Protein AF-A0A830FM84-F1 (afdb_monomer_lite)

Organism: Haloarcula argentinensis (NCBI:txid43776)

Foldseek 3Di:
DDPDPDDPPDPPVVVVVCVPDDPVVVVVVVVVVVVVLVVVPQVVVVDDADVQKDFPDWAGPSQWIKTWIARPPDDDCNRFRWIWTWHWDADPPDPGTDIDIHTPGGDDDPPPD

Structure (mmCIF, N/CA/C/O backbone):
data_AF-A0A830FM84-F1
#
_entry.id   AF-A0A830FM84-F1
#
loop_
_atom_site.group_PDB
_atom_site.id
_atom_site.type_symbol
_atom_site.label_atom_id
_atom_site.label_alt_id
_atom_site.label_comp_id
_atom_site.label_asym_id
_atom_site.label_entity_id
_atom_site.label_seq_id
_atom_site.pdbx_PDB_ins_code
_atom_site.Cartn_x
_atom_site.Cartn_y
_atom_site.Cartn_z
_atom_site.occupancy
_atom_site.B_iso_or_equiv
_atom_site.auth_seq_id
_atom_site.auth_comp_id
_atom_site.auth_asym_id
_atom_site.auth_atom_id
_atom_site.pdbx_PDB_model_num
ATOM 1 N N . MET A 1 1 ? 1.449 20.454 25.635 1.00 39.12 1 MET A N 1
ATOM 2 C CA . MET A 1 1 ? 0.346 19.896 24.835 1.00 39.12 1 MET A CA 1
ATOM 3 C C . MET A 1 1 ? 0.992 19.508 23.528 1.00 39.12 1 MET A C 1
ATOM 5 O O . MET A 1 1 ? 1.551 20.389 22.891 1.00 39.12 1 MET A O 1
ATOM 9 N N . SER A 1 2 ? 1.119 18.214 23.253 1.00 47.47 2 SER A N 1
ATOM 10 C CA . SER A 1 2 ? 1.668 17.772 21.972 1.00 47.47 2 SER A CA 1
ATOM 11 C C . SER A 1 2 ? 0.556 17.908 20.944 1.00 47.47 2 SER A C 1
ATOM 13 O O . SER A 1 2 ? -0.475 17.263 21.101 1.00 47.47 2 SER A O 1
ATOM 15 N N . ASP A 1 3 ? 0.755 18.784 19.962 1.00 53.22 3 ASP A N 1
ATOM 16 C CA . ASP A 1 3 ? -0.050 18.874 18.743 1.00 53.22 3 ASP A CA 1
ATOM 17 C C . 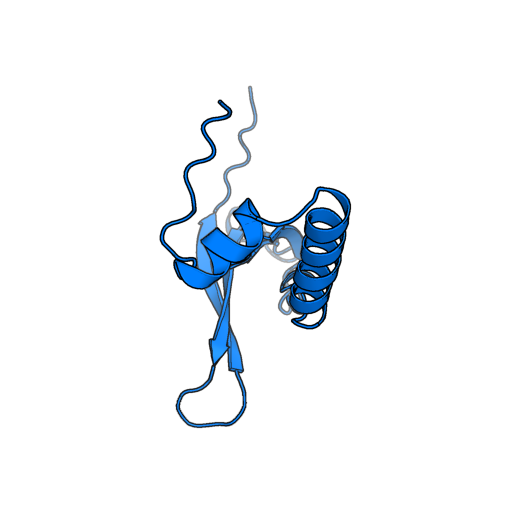ASP A 1 3 ? 0.138 17.576 17.956 1.00 53.22 3 ASP A C 1
ATOM 19 O O . ASP A 1 3 ? 1.087 17.421 17.185 1.00 53.22 3 ASP A O 1
ATOM 23 N N . ILE A 1 4 ? -0.713 16.596 18.231 1.00 62.78 4 ILE A N 1
ATOM 24 C CA . ILE A 1 4 ? -0.929 15.468 17.336 1.00 62.78 4 ILE A CA 1
ATOM 25 C C . ILE A 1 4 ? -2.331 15.698 16.800 1.00 62.78 4 ILE A C 1
ATOM 27 O O . ILE A 1 4 ? -3.304 15.427 17.500 1.00 62.78 4 ILE A O 1
ATOM 31 N N . ASP A 1 5 ? -2.422 16.264 15.599 1.00 70.06 5 ASP A N 1
ATOM 32 C CA . ASP A 1 5 ? -3.707 16.375 14.922 1.00 70.06 5 ASP A CA 1
ATOM 33 C C . ASP A 1 5 ? -4.231 14.957 14.655 1.00 70.06 5 ASP A C 1
ATOM 35 O O . ASP A 1 5 ? -3.513 14.138 14.061 1.00 70.06 5 ASP A O 1
ATOM 39 N N . PRO A 1 6 ? -5.448 14.630 15.121 1.00 67.19 6 PRO A N 1
ATOM 40 C CA . PRO A 1 6 ? -6.026 13.331 14.864 1.00 67.19 6 PRO A CA 1
ATOM 41 C C . PRO A 1 6 ? -6.286 13.183 13.357 1.00 67.19 6 PRO A C 1
ATOM 43 O O . PRO A 1 6 ? -6.769 14.116 12.718 1.00 67.19 6 PRO A O 1
ATOM 46 N N . PRO A 1 7 ? -5.976 12.023 12.762 1.00 75.06 7 PRO A N 1
ATOM 47 C CA . PRO A 1 7 ? -6.260 11.777 11.353 1.00 75.06 7 PRO A CA 1
ATOM 48 C C . PRO A 1 7 ? -7.772 11.802 11.076 1.00 75.06 7 PRO A C 1
ATOM 50 O O . PRO A 1 7 ? -8.541 11.130 11.764 1.00 75.06 7 PRO A O 1
ATOM 53 N N . ASP A 1 8 ? -8.179 12.521 10.024 1.00 75.06 8 ASP A N 1
ATOM 54 C CA . ASP A 1 8 ? -9.589 12.715 9.635 1.00 75.06 8 ASP A CA 1
ATOM 55 C C . ASP A 1 8 ? -10.316 11.408 9.262 1.00 75.06 8 ASP A C 1
ATOM 57 O O . ASP A 1 8 ? -11.541 11.318 9.344 1.00 75.06 8 ASP A O 1
ATOM 61 N N . ASP A 1 9 ? -9.564 10.383 8.852 1.00 77.19 9 ASP A N 1
ATOM 62 C CA . ASP A 1 9 ? -10.102 9.104 8.378 1.00 77.19 9 ASP A CA 1
ATOM 63 C C . ASP A 1 9 ? -10.454 8.123 9.513 1.00 77.19 9 ASP A C 1
ATOM 65 O O . ASP A 1 9 ? -11.015 7.053 9.257 1.00 77.19 9 ASP A O 1
ATOM 69 N N . ILE A 1 10 ? -10.124 8.451 10.768 1.00 81.88 10 ILE A N 1
ATOM 70 C CA . ILE A 1 10 ? -10.434 7.597 11.920 1.00 81.88 10 ILE A CA 1
ATOM 71 C C . ILE A 1 10 ? -11.762 8.045 12.553 1.00 81.88 10 ILE A C 1
ATOM 73 O O . ILE A 1 10 ? -11.909 9.215 12.907 1.00 81.88 10 ILE A O 1
ATOM 77 N N . PRO A 1 11 ? -12.733 7.131 12.762 1.00 88.81 11 PRO A N 1
ATOM 78 C CA . PRO A 1 11 ? -13.979 7.462 13.444 1.00 88.81 11 PRO A CA 1
ATOM 79 C C . PRO A 1 11 ? -13.733 8.096 14.817 1.00 88.81 11 PRO A C 1
ATOM 81 O O . PRO A 1 11 ? -12.895 7.622 15.585 1.00 88.81 11 PRO A O 1
ATOM 84 N N . THR A 1 12 ? -14.516 9.120 15.165 1.00 86.12 12 THR A N 1
ATOM 85 C CA . THR A 1 12 ? -14.379 9.867 16.430 1.00 86.12 12 THR A CA 1
ATOM 86 C C . THR A 1 12 ? -14.388 8.965 17.666 1.00 86.12 12 THR A C 1
ATOM 88 O O . THR A 1 12 ? -13.663 9.214 18.622 1.00 86.12 12 THR A O 1
ATOM 91 N N . GLU A 1 13 ? -15.168 7.888 17.634 1.00 87.81 13 GLU A N 1
ATOM 92 C CA . GLU A 1 13 ? -15.245 6.894 18.710 1.00 87.81 13 GLU A CA 1
ATOM 93 C C . GLU A 1 13 ? -13.903 6.178 18.931 1.00 87.81 13 GLU A C 1
ATOM 95 O O . GLU A 1 13 ? -13.498 5.949 20.067 1.00 87.81 13 GLU A O 1
ATOM 100 N N . VAL A 1 14 ? -13.175 5.869 17.854 1.00 88.62 14 VAL A N 1
ATOM 101 C CA . VAL A 1 14 ? -11.854 5.229 17.923 1.00 88.62 14 VAL A CA 1
ATOM 102 C C . VAL A 1 14 ? -10.801 6.225 18.406 1.00 88.62 14 VAL A C 1
ATOM 104 O O . VAL A 1 14 ? -9.945 5.853 19.205 1.00 88.62 14 VAL A O 1
ATOM 107 N N . LEU A 1 15 ? -10.887 7.492 17.987 1.00 90.19 15 LEU A N 1
ATOM 108 C CA . LEU A 1 15 ? -10.008 8.556 18.487 1.00 90.19 15 LEU A CA 1
ATOM 109 C C . LEU A 1 15 ? -10.145 8.735 20.001 1.00 90.19 15 LEU A C 1
ATOM 111 O O . LEU A 1 15 ? -9.136 8.735 20.698 1.00 90.19 15 LEU A O 1
ATOM 115 N N . GLN A 1 16 ? -11.378 8.791 20.516 1.00 89.62 16 GLN A N 1
ATOM 116 C CA . GLN A 1 16 ? -11.620 8.891 21.959 1.00 89.62 16 GLN A CA 1
ATOM 117 C C . GLN A 1 16 ? -11.011 7.713 22.724 1.00 89.62 16 GLN A C 1
ATOM 119 O O . GLN A 1 16 ? -10.340 7.915 23.731 1.00 89.62 16 GLN A O 1
ATOM 124 N N . ILE A 1 17 ? -11.169 6.487 22.217 1.00 91.81 17 ILE A N 1
ATOM 125 C CA . ILE A 1 17 ? -10.574 5.297 22.841 1.00 91.81 17 ILE A CA 1
ATOM 126 C C . ILE A 1 17 ? -9.042 5.389 22.869 1.00 91.81 17 ILE A C 1
ATOM 128 O O . ILE A 1 17 ? -8.427 4.996 23.860 1.00 91.81 17 ILE A O 1
ATOM 132 N N . LEU A 1 18 ? -8.411 5.901 21.807 1.00 91.12 18 LEU A N 1
ATOM 133 C CA . LEU A 1 18 ? -6.957 6.079 21.754 1.00 91.12 18 LEU A CA 1
ATOM 134 C C . LEU A 1 18 ? -6.478 7.179 22.711 1.00 91.12 18 LEU A C 1
ATOM 136 O O . LEU A 1 18 ? -5.471 6.992 23.385 1.00 91.12 18 LEU A O 1
ATOM 140 N N . GLU A 1 19 ? -7.198 8.295 22.810 1.00 91.06 19 GLU A N 1
ATOM 141 C CA . GLU A 1 19 ? -6.863 9.395 23.725 1.00 91.06 19 GLU A CA 1
ATOM 142 C C . GLU A 1 19 ? -7.028 9.012 25.204 1.00 91.06 19 GLU A C 1
ATOM 144 O O . GLU A 1 19 ? -6.266 9.478 26.052 1.00 91.06 19 GLU A O 1
ATOM 149 N N . GLU A 1 20 ? -7.997 8.150 25.520 1.00 94.50 20 GLU A N 1
ATOM 150 C CA . GLU A 1 20 ? -8.249 7.644 26.876 1.00 94.50 20 GLU A CA 1
ATOM 151 C C . GLU A 1 20 ? -7.371 6.437 27.253 1.00 94.50 20 GLU A C 1
ATOM 153 O O . GLU A 1 20 ? -7.354 6.023 28.415 1.00 94.50 20 GLU A O 1
ATOM 158 N N . SER A 1 21 ? -6.642 5.863 26.293 1.00 95.06 21 SER A N 1
ATOM 159 C CA . SER A 1 21 ? -5.787 4.697 26.518 1.00 95.06 21 SER A CA 1
ATOM 160 C C . SER A 1 21 ? -4.497 5.064 27.248 1.00 95.06 21 SER A C 1
ATOM 162 O O . SER A 1 21 ? -3.821 6.043 26.936 1.00 95.06 21 SER A O 1
ATOM 164 N N . GLU A 1 22 ? -4.088 4.207 28.179 1.00 93.12 22 GLU A N 1
ATOM 165 C CA . GLU A 1 22 ? -2.785 4.318 28.825 1.00 93.12 22 GLU A CA 1
ATOM 166 C C . GLU A 1 22 ? -1.649 3.875 27.885 1.00 93.12 22 GLU A C 1
ATOM 168 O O . GLU A 1 22 ? -1.831 3.039 26.995 1.00 93.12 22 GLU A O 1
ATOM 173 N N . ASP A 1 23 ? -0.427 4.352 28.143 1.00 89.50 23 ASP A N 1
ATOM 174 C CA . ASP A 1 23 ? 0.773 3.984 27.382 1.00 89.50 23 ASP A CA 1
ATOM 175 C C . ASP A 1 23 ? 0.938 2.469 27.109 1.00 89.50 23 ASP A C 1
ATOM 177 O O . ASP A 1 23 ? 1.376 2.109 26.012 1.00 89.50 23 ASP A O 1
ATOM 181 N N . PRO A 1 24 ? 0.661 1.540 28.051 1.00 87.12 24 PRO A N 1
ATOM 182 C CA . PRO A 1 24 ? 0.745 0.107 27.769 1.00 87.12 24 PRO A CA 1
ATOM 183 C C . PRO A 1 24 ? -0.319 -0.359 26.769 1.00 87.12 24 PRO A C 1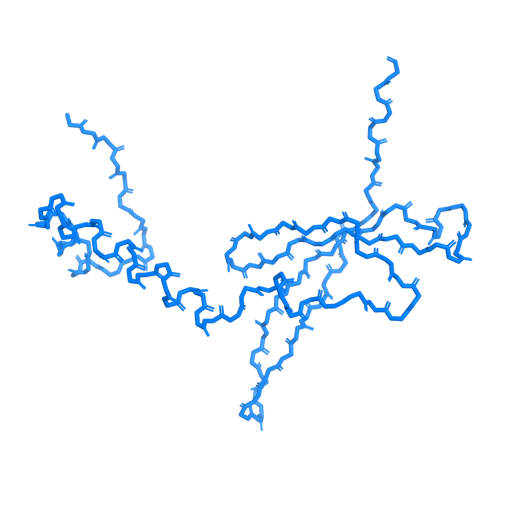
ATOM 185 O O . PRO A 1 24 ? -0.022 -1.171 25.898 1.00 87.12 24 PRO A O 1
ATOM 188 N N . GLN A 1 25 ? -1.534 0.182 26.857 1.00 91.12 25 GLN A N 1
ATOM 189 C CA . GLN A 1 25 ? -2.643 -0.162 25.966 1.00 91.12 25 GLN A CA 1
ATOM 190 C C . GLN A 1 25 ? -2.383 0.355 24.553 1.00 91.12 25 GLN A C 1
ATOM 192 O O . GLN A 1 25 ? -2.560 -0.388 23.593 1.00 91.12 25 GLN A O 1
ATOM 197 N N . LEU A 1 26 ? -1.864 1.579 24.421 1.00 90.75 26 LEU A N 1
ATOM 198 C CA . LEU A 1 26 ? -1.454 2.130 23.128 1.00 90.75 26 LEU A CA 1
ATOM 199 C C . LEU A 1 26 ? -0.389 1.264 22.445 1.00 90.75 26 LEU A C 1
ATOM 201 O O . LEU A 1 26 ? -0.478 1.013 21.244 1.00 90.75 26 LEU A O 1
ATOM 205 N N . ARG A 1 27 ? 0.595 0.752 23.198 1.00 84.31 27 ARG A N 1
ATOM 206 C CA . ARG A 1 27 ? 1.609 -0.164 22.646 1.00 84.31 27 ARG A CA 1
ATOM 207 C C . ARG A 1 27 ? 1.000 -1.482 22.167 1.00 84.31 27 ARG A C 1
ATOM 209 O O . ARG A 1 27 ? 1.346 -1.928 21.076 1.00 84.31 27 ARG A O 1
ATOM 216 N N . GLU A 1 28 ? 0.084 -2.073 22.929 1.00 86.88 28 GLU A N 1
ATOM 217 C CA . GLU A 1 28 ? -0.627 -3.296 22.522 1.00 86.88 28 GLU A CA 1
ATOM 218 C C . GLU A 1 28 ? -1.504 -3.067 21.283 1.00 86.88 28 GLU A C 1
ATOM 220 O O . GLU A 1 28 ? -1.478 -3.870 20.351 1.00 86.88 28 GLU A O 1
ATOM 225 N N . ILE A 1 29 ? -2.216 -1.937 21.216 1.00 90.75 29 ILE A N 1
ATOM 226 C CA . ILE A 1 29 ? -3.019 -1.547 20.048 1.00 90.75 29 ILE A CA 1
ATOM 227 C C . ILE A 1 29 ? -2.129 -1.405 18.810 1.00 90.75 29 ILE A C 1
ATOM 229 O O . ILE A 1 29 ? -2.475 -1.926 17.751 1.00 90.75 29 ILE A O 1
ATOM 233 N N . ILE A 1 30 ? -0.964 -0.760 18.935 1.00 83.12 30 ILE A N 1
ATOM 234 C CA . ILE A 1 30 ? 0.011 -0.654 17.841 1.00 83.12 30 ILE A CA 1
ATOM 235 C C . ILE A 1 30 ? 0.481 -2.044 17.406 1.00 83.12 30 ILE A C 1
ATOM 237 O O . ILE A 1 30 ? 0.490 -2.328 16.209 1.00 83.12 30 ILE A O 1
ATOM 241 N N . HIS A 1 31 ? 0.850 -2.918 18.347 1.00 74.75 31 HIS A N 1
ATOM 242 C CA . HIS A 1 31 ? 1.292 -4.278 18.031 1.00 74.75 31 HIS A CA 1
ATOM 243 C C . HIS A 1 31 ? 0.218 -5.074 17.285 1.00 74.75 31 HIS A C 1
ATOM 245 O O . HIS A 1 31 ? 0.516 -5.698 16.265 1.00 74.75 31 HIS A O 1
ATOM 251 N N . TYR A 1 32 ? -1.029 -5.009 17.746 1.00 78.25 32 TYR A N 1
ATOM 252 C CA . TYR A 1 32 ? -2.141 -5.712 17.120 1.00 78.25 32 TYR A CA 1
ATOM 253 C C . TYR A 1 32 ? -2.512 -5.125 15.751 1.00 78.25 32 TYR A C 1
ATOM 255 O O . TYR A 1 32 ? -2.661 -5.872 14.787 1.00 78.25 32 TYR A O 1
ATOM 263 N N . ALA A 1 33 ? -2.576 -3.797 15.616 1.00 80.38 33 ALA A N 1
ATOM 264 C CA . ALA A 1 33 ? -2.804 -3.137 14.330 1.00 80.38 33 ALA A CA 1
ATOM 265 C C . ALA A 1 33 ? -1.705 -3.491 13.316 1.00 80.38 33 ALA A C 1
ATOM 267 O O . ALA A 1 33 ? -1.997 -3.814 12.167 1.00 80.38 33 ALA A O 1
ATOM 268 N N . GLN A 1 34 ? -0.441 -3.517 13.751 1.00 72.50 34 GLN A N 1
ATOM 269 C CA . GLN A 1 34 ? 0.672 -3.984 12.926 1.00 72.50 34 GLN A CA 1
AT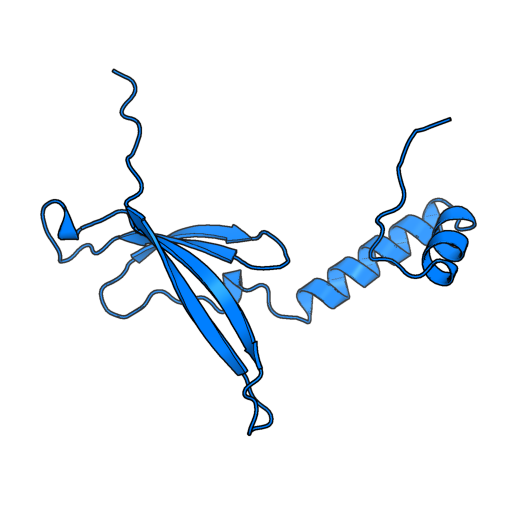OM 270 C C . GLN A 1 34 ? 0.549 -5.460 12.542 1.00 72.50 34 GLN A C 1
ATOM 272 O O . GLN A 1 34 ? 1.028 -5.828 11.476 1.00 72.50 34 GLN A O 1
ATOM 277 N N . GLN A 1 35 ? -0.034 -6.316 13.384 1.00 66.69 35 GLN A N 1
ATOM 278 C CA . GLN A 1 35 ? -0.276 -7.719 13.047 1.00 66.69 35 GLN A CA 1
ATOM 279 C C . G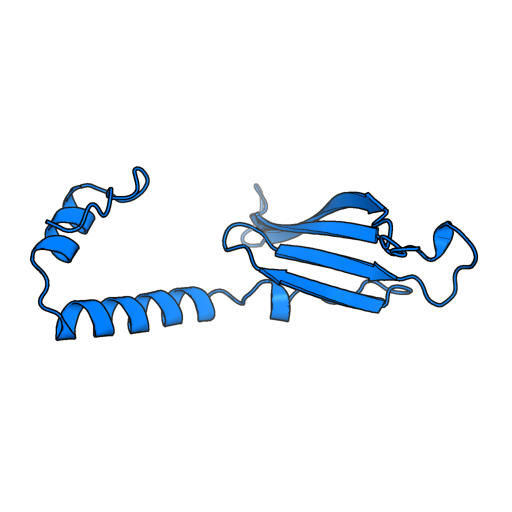LN A 1 35 ? -1.403 -7.861 12.018 1.00 66.69 35 GLN A C 1
ATOM 281 O O . GLN A 1 35 ? -1.222 -8.567 11.032 1.00 66.69 35 GLN A O 1
ATOM 286 N N . LEU A 1 36 ? -2.508 -7.129 12.175 1.00 69.38 36 LEU A N 1
ATOM 287 C CA . LEU A 1 36 ? -3.590 -7.090 11.184 1.00 69.38 36 LEU A CA 1
ATOM 288 C C . LEU A 1 36 ? -3.089 -6.622 9.811 1.00 69.38 36 LEU A C 1
ATOM 290 O O . LEU A 1 36 ? -3.461 -7.187 8.786 1.00 69.38 36 LEU A O 1
ATOM 294 N N . LEU A 1 37 ? -2.194 -5.631 9.790 1.00 61.38 37 LEU A N 1
ATOM 295 C CA . LEU A 1 37 ? -1.547 -5.164 8.563 1.00 61.38 37 LEU A CA 1
ATOM 296 C C . LEU A 1 37 ? -0.548 -6.168 7.967 1.00 61.38 37 LEU A C 1
ATOM 298 O O . LEU A 1 37 ? -0.208 -6.015 6.803 1.00 61.38 37 LEU A O 1
ATOM 302 N N . ARG A 1 38 ? -0.060 -7.152 8.737 1.00 53.53 38 ARG A N 1
ATOM 303 C CA . ARG A 1 38 ? 0.806 -8.244 8.248 1.00 53.53 38 ARG A CA 1
ATOM 304 C C . ARG A 1 38 ? 0.007 -9.456 7.767 1.00 53.53 38 ARG A C 1
ATOM 306 O O . ARG A 1 38 ? 0.441 -10.121 6.835 1.00 53.53 38 ARG A O 1
ATOM 313 N N . ASP A 1 39 ? -1.138 -9.738 8.392 1.00 55.66 39 ASP A N 1
ATOM 314 C CA . ASP A 1 39 ? -2.070 -10.790 7.954 1.00 55.66 39 ASP A CA 1
ATOM 315 C C . ASP A 1 39 ? -2.768 -10.415 6.632 1.00 55.66 39 ASP A C 1
ATOM 317 O O . ASP A 1 39 ? -3.202 -11.286 5.878 1.00 55.66 39 ASP A O 1
ATOM 321 N N . HIS A 1 40 ? -2.809 -9.122 6.298 1.00 53.72 40 HIS A N 1
ATOM 322 C CA . HIS A 1 40 ? -2.853 -8.677 4.910 1.00 53.72 40 HIS A CA 1
ATOM 323 C C . HIS A 1 40 ? -1.428 -8.758 4.347 1.00 53.72 40 HIS A C 1
ATOM 325 O O . HIS A 1 40 ? -0.584 -7.988 4.797 1.00 53.72 40 HIS A O 1
ATOM 331 N N . PRO A 1 41 ? -1.116 -9.656 3.392 1.00 46.44 41 PRO A N 1
ATOM 332 C CA . PRO A 1 41 ? 0.246 -9.772 2.893 1.00 46.44 41 PRO A CA 1
ATOM 333 C C . PRO A 1 41 ? 0.699 -8.407 2.384 1.00 46.44 41 PRO A C 1
ATOM 335 O O . PRO A 1 41 ? 0.049 -7.804 1.520 1.00 46.44 41 PRO A O 1
ATOM 338 N N . SER A 1 42 ? 1.802 -7.917 2.954 1.00 50.12 42 SER A N 1
ATOM 339 C CA . SER A 1 42 ? 2.464 -6.718 2.459 1.00 50.12 42 SER A CA 1
ATOM 340 C C . SER A 1 42 ? 2.659 -6.900 0.957 1.00 50.12 42 SER A C 1
ATOM 342 O O . SER A 1 42 ? 3.089 -7.968 0.509 1.00 50.12 42 SER A O 1
ATOM 344 N N . LEU A 1 43 ? 2.305 -5.896 0.152 1.00 53.50 43 LEU A N 1
ATOM 345 C CA . LEU A 1 43 ? 2.437 -6.003 -1.304 1.00 53.50 43 LEU A CA 1
ATOM 346 C C . LEU A 1 43 ? 3.860 -6.438 -1.693 1.00 53.50 43 LEU A C 1
ATOM 348 O O . LEU A 1 43 ? 4.039 -7.145 -2.671 1.00 53.50 43 LEU A O 1
ATOM 352 N N . THR A 1 44 ? 4.860 -6.068 -0.893 1.00 50.81 44 THR A N 1
ATOM 353 C CA . THR A 1 44 ? 6.260 -6.500 -0.979 1.00 50.81 44 THR A CA 1
ATOM 354 C C . THR A 1 44 ? 6.475 -8.010 -1.094 1.00 50.81 44 THR A C 1
ATOM 356 O O . THR A 1 44 ? 7.385 -8.413 -1.809 1.00 50.81 44 THR A O 1
ATOM 359 N N . GLU A 1 45 ? 5.682 -8.844 -0.416 1.00 51.66 45 GLU A N 1
ATOM 360 C CA . GLU A 1 45 ? 5.831 -10.311 -0.456 1.00 51.66 45 GLU A CA 1
ATOM 361 C C . GLU A 1 45 ? 5.058 -10.959 -1.616 1.00 51.66 45 GLU A C 1
ATOM 363 O O . GLU A 1 45 ? 5.343 -12.094 -1.983 1.00 51.66 45 GLU A O 1
ATOM 368 N N . ALA A 1 46 ? 4.100 -10.240 -2.207 1.00 54.91 46 ALA A N 1
ATOM 369 C CA . ALA A 1 46 ? 3.241 -10.736 -3.285 1.00 54.91 46 ALA A CA 1
ATOM 370 C C . ALA A 1 46 ? 3.553 -10.122 -4.662 1.00 54.91 46 ALA A C 1
ATOM 372 O O . ALA A 1 46 ? 3.080 -10.608 -5.692 1.00 54.91 46 ALA A O 1
ATOM 373 N N . VAL A 1 47 ? 4.324 -9.034 -4.697 1.00 63.84 47 VAL A N 1
ATOM 374 C CA . VAL A 1 47 ? 4.787 -8.397 -5.926 1.00 63.84 47 VAL A CA 1
ATOM 375 C C . VAL A 1 47 ? 6.037 -9.123 -6.409 1.00 63.84 47 VAL A C 1
ATOM 377 O O . VAL A 1 47 ? 7.159 -8.785 -6.047 1.00 63.84 47 VAL A O 1
ATOM 380 N N . GLU A 1 48 ? 5.821 -10.134 -7.245 1.00 65.94 48 GLU A N 1
ATOM 381 C CA . GLU A 1 48 ? 6.881 -10.796 -8.003 1.00 65.94 48 GLU A CA 1
ATOM 382 C C . GLU A 1 48 ? 7.246 -9.982 -9.252 1.00 65.94 48 GLU A C 1
ATOM 384 O O . GLU A 1 48 ? 6.405 -9.293 -9.846 1.00 65.94 48 GLU A O 1
ATOM 389 N N . ALA A 1 49 ? 8.517 -10.056 -9.654 1.00 64.88 49 ALA A N 1
ATOM 390 C CA . ALA A 1 49 ? 8.963 -9.463 -10.904 1.00 64.88 49 ALA A CA 1
ATOM 391 C C . ALA A 1 49 ? 8.291 -10.196 -12.074 1.00 64.88 49 ALA A C 1
ATOM 393 O O . ALA A 1 49 ? 8.092 -11.412 -12.031 1.00 64.88 49 ALA A O 1
ATOM 394 N N . ARG A 1 50 ? 7.905 -9.460 -13.119 1.00 73.06 50 ARG A N 1
ATOM 395 C CA . ARG A 1 50 ? 7.328 -10.076 -14.320 1.00 73.06 50 ARG A CA 1
ATOM 396 C C . ARG A 1 50 ? 8.435 -10.786 -15.097 1.00 73.06 50 ARG A C 1
ATOM 398 O O . ARG A 1 50 ? 9.610 -10.479 -14.944 1.00 73.06 50 ARG A O 1
ATOM 405 N N . GLU A 1 51 ? 8.058 -11.726 -15.957 1.00 76.69 51 GLU A N 1
ATOM 406 C CA . GLU A 1 51 ? 9.014 -12.404 -16.835 1.00 76.69 51 GLU A CA 1
ATOM 407 C C . GLU A 1 51 ? 9.829 -11.378 -17.650 1.00 76.69 51 GLU A C 1
ATOM 409 O O . GLU A 1 51 ? 9.255 -10.521 -18.323 1.00 76.69 51 GLU A O 1
ATOM 414 N N . GLY A 1 52 ? 11.162 -11.453 -17.555 1.00 78.38 52 GLY A N 1
ATOM 415 C CA . GLY A 1 52 ? 12.093 -10.517 -18.202 1.00 78.38 52 GLY A CA 1
ATOM 416 C C . GLY A 1 52 ? 12.363 -9.215 -17.433 1.00 78.38 52 GLY A C 1
ATOM 417 O O . GLY A 1 52 ? 13.046 -8.335 -17.959 1.00 78.38 52 GLY A O 1
ATOM 418 N N . GLU A 1 53 ? 11.842 -9.073 -16.210 1.00 84.19 53 GLU A N 1
ATOM 419 C CA . GLU A 1 53 ? 12.092 -7.937 -15.320 1.00 84.19 53 GLU A CA 1
ATOM 420 C C . GLU A 1 53 ? 12.783 -8.391 -14.025 1.00 84.19 53 GLU A C 1
ATOM 422 O O . GLU A 1 53 ? 12.453 -9.432 -13.464 1.00 84.19 53 GLU A O 1
ATOM 427 N N . ASP A 1 54 ? 13.700 -7.564 -13.525 1.00 84.38 54 ASP A N 1
ATOM 428 C CA . ASP A 1 54 ? 14.303 -7.677 -12.198 1.00 84.38 54 ASP A CA 1
ATOM 429 C C . ASP A 1 54 ? 13.750 -6.565 -11.297 1.00 84.38 54 ASP A C 1
ATOM 431 O O . ASP A 1 54 ? 13.776 -5.384 -11.655 1.00 84.38 54 ASP A O 1
ATOM 435 N N . LEU A 1 55 ? 13.259 -6.923 -10.107 1.00 82.62 55 LEU A N 1
ATOM 436 C CA . LEU A 1 55 ? 12.846 -5.958 -9.082 1.00 82.62 55 LEU A CA 1
ATOM 437 C C . LEU A 1 55 ? 14.081 -5.367 -8.395 1.00 82.62 55 LEU A C 1
ATOM 439 O O . LEU A 1 55 ? 14.739 -6.025 -7.594 1.00 82.62 55 LEU A O 1
ATOM 443 N N . VAL A 1 56 ? 14.366 -4.099 -8.681 1.00 83.38 56 VAL A N 1
ATOM 444 C CA . VAL A 1 56 ? 15.526 -3.374 -8.140 1.00 83.38 56 VAL A CA 1
ATOM 445 C C . VAL A 1 56 ? 15.199 -2.721 -6.801 1.00 83.38 56 VAL A C 1
ATOM 447 O O . VAL A 1 56 ? 16.041 -2.656 -5.905 1.00 83.38 56 VAL A O 1
ATOM 450 N N . ARG A 1 57 ? 13.968 -2.223 -6.639 1.00 82.00 57 ARG A N 1
ATOM 451 C CA . ARG A 1 57 ? 13.540 -1.572 -5.396 1.00 82.00 57 ARG A CA 1
ATOM 452 C C . ARG A 1 57 ? 12.047 -1.714 -5.175 1.00 82.00 57 ARG A C 1
ATOM 454 O O . ARG A 1 57 ? 11.263 -1.572 -6.107 1.00 82.00 57 ARG A O 1
ATOM 461 N N . ILE A 1 58 ? 11.662 -1.894 -3.917 1.00 82.75 58 ILE A N 1
ATOM 462 C CA . ILE A 1 58 ? 10.270 -1.895 -3.481 1.00 82.75 58 ILE A CA 1
ATOM 463 C C . ILE A 1 58 ? 10.131 -0.920 -2.312 1.00 82.75 58 ILE A C 1
ATOM 465 O O . ILE A 1 58 ? 10.964 -0.919 -1.405 1.00 82.75 58 ILE A O 1
ATOM 469 N N . ASN A 1 59 ? 9.109 -0.068 -2.350 1.00 79.19 59 ASN A N 1
ATOM 470 C CA . ASN A 1 59 ? 8.792 0.869 -1.279 1.00 79.19 59 ASN A CA 1
ATOM 471 C C . ASN A 1 59 ? 7.296 0.824 -0.962 1.00 79.19 59 ASN A C 1
ATOM 473 O O . ASN A 1 59 ? 6.468 1.162 -1.810 1.00 79.19 59 ASN A O 1
ATOM 477 N N . ASP A 1 60 ? 6.957 0.402 0.251 1.00 76.62 60 ASP A N 1
ATOM 478 C CA . ASP A 1 60 ? 5.574 0.320 0.706 1.00 76.62 60 ASP A CA 1
ATOM 479 C C . ASP A 1 60 ? 5.101 1.666 1.275 1.00 76.62 60 ASP A C 1
ATOM 481 O O . ASP A 1 60 ? 5.776 2.284 2.099 1.00 76.62 60 ASP A O 1
ATOM 485 N N . HIS A 1 61 ? 3.940 2.126 0.814 1.00 73.31 61 HIS A N 1
ATOM 486 C CA . HIS A 1 61 ? 3.282 3.352 1.262 1.00 73.31 61 HIS A CA 1
ATOM 487 C C . HIS A 1 61 ? 1.950 3.061 1.980 1.00 73.31 61 HIS A C 1
ATOM 489 O O . HIS A 1 61 ? 1.153 3.978 2.193 1.00 73.31 61 HIS A O 1
ATOM 495 N N . GLY A 1 62 ? 1.670 1.798 2.317 1.00 68.19 62 GLY A N 1
ATOM 496 C CA . GLY A 1 62 ? 0.456 1.345 3.002 1.00 68.19 62 GLY A CA 1
ATOM 497 C C . GLY A 1 62 ? -0.757 1.245 2.075 1.00 68.19 62 GLY A C 1
ATOM 498 O O . GLY A 1 62 ? -1.350 0.182 1.933 1.00 68.19 62 GLY A O 1
ATOM 499 N N . ALA A 1 63 ? -1.120 2.335 1.391 1.00 69.00 63 ALA A N 1
ATOM 500 C CA . ALA A 1 63 ? -2.239 2.341 0.437 1.00 69.00 63 ALA A CA 1
ATOM 501 C C . ALA A 1 63 ? -1.882 1.731 -0.935 1.00 69.00 63 ALA A C 1
ATOM 503 O O . ALA A 1 63 ? -2.764 1.364 -1.718 1.00 69.00 63 ALA A O 1
ATOM 504 N N . TYR A 1 64 ? -0.590 1.697 -1.254 1.00 75.50 64 TYR A N 1
ATOM 505 C CA . TYR A 1 64 ? -0.009 1.135 -2.468 1.00 75.50 64 TYR A CA 1
ATOM 506 C C . TYR A 1 64 ? 1.487 0.904 -2.247 1.00 75.50 64 TYR A C 1
ATOM 508 O O . TYR A 1 64 ? 2.078 1.426 -1.303 1.00 75.50 64 TYR A O 1
ATOM 516 N N . THR A 1 65 ? 2.120 0.204 -3.178 1.00 83.06 65 THR A N 1
ATOM 517 C CA . THR A 1 65 ? 3.568 0.005 -3.187 1.00 83.06 65 THR A CA 1
ATOM 518 C C . THR A 1 65 ? 4.150 0.565 -4.472 1.00 83.06 65 THR A C 1
ATOM 520 O O . THR A 1 65 ? 3.600 0.369 -5.555 1.00 83.06 65 THR A O 1
ATOM 523 N N . THR A 1 66 ? 5.256 1.290 -4.362 1.00 84.38 66 THR A N 1
ATOM 524 C CA . THR A 1 66 ? 6.036 1.727 -5.519 1.00 84.38 66 THR A CA 1
ATOM 525 C C . THR A 1 66 ? 7.134 0.709 -5.767 1.00 84.38 66 THR A C 1
ATOM 527 O O . THR A 1 66 ? 7.886 0.379 -4.851 1.00 84.38 66 THR A O 1
ATOM 530 N N . VAL A 1 67 ? 7.255 0.231 -6.999 1.00 88.31 67 VAL A N 1
ATOM 531 C CA . VAL A 1 67 ? 8.320 -0.687 -7.409 1.00 88.31 67 VAL A CA 1
ATOM 532 C C . VAL A 1 67 ? 9.144 -0.087 -8.530 1.00 88.31 67 VAL A C 1
ATOM 534 O O . VAL A 1 67 ? 8.622 0.631 -9.385 1.00 88.31 67 VAL A O 1
ATOM 537 N N . ILE A 1 68 ? 10.438 -0.372 -8.503 1.00 88.44 68 ILE A N 1
ATOM 538 C CA . ILE A 1 68 ? 11.382 -0.050 -9.564 1.00 88.44 68 ILE A CA 1
ATOM 539 C C . ILE A 1 68 ? 11.866 -1.365 -10.152 1.00 88.44 68 ILE A C 1
ATOM 541 O O . ILE A 1 68 ? 12.344 -2.227 -9.412 1.00 88.44 68 ILE A O 1
ATOM 545 N N . VAL A 1 69 ? 11.744 -1.497 -11.469 1.00 89.31 69 VAL A N 1
ATOM 546 C CA . VAL A 1 69 ? 12.193 -2.673 -12.216 1.00 89.31 69 VAL A CA 1
ATOM 547 C C . VAL A 1 69 ? 13.198 -2.294 -13.294 1.00 89.31 69 VAL A C 1
ATOM 549 O O . VAL A 1 69 ? 13.134 -1.203 -13.871 1.00 89.31 69 VAL A O 1
ATOM 552 N N . GLU A 1 70 ? 14.086 -3.228 -13.593 1.00 89.75 70 GLU A N 1
ATOM 553 C CA . GLU A 1 70 ? 14.990 -3.192 -14.739 1.00 89.75 70 GLU A CA 1
ATOM 554 C C . GLU A 1 70 ? 14.732 -4.384 -15.652 1.00 89.75 70 GLU A C 1
ATOM 556 O O . GLU A 1 70 ? 14.203 -5.406 -15.228 1.00 89.75 70 GLU A O 1
ATOM 561 N N . ARG A 1 71 ? 15.103 -4.249 -16.923 1.00 88.69 71 ARG A N 1
ATOM 562 C CA . ARG A 1 71 ? 15.005 -5.318 -17.921 1.00 88.69 71 ARG A CA 1
ATOM 563 C C . ARG A 1 71 ? 16.410 -5.715 -18.351 1.00 88.69 71 ARG A C 1
ATOM 565 O O . ARG A 1 71 ? 16.954 -5.074 -19.251 1.00 88.69 71 ARG A O 1
ATOM 572 N N . PRO A 1 72 ? 17.045 -6.709 -17.707 1.00 85.38 72 PRO A N 1
ATOM 573 C CA . PRO A 1 72 ? 18.466 -7.000 -17.911 1.00 85.38 72 PRO A CA 1
ATOM 574 C C . PRO A 1 72 ? 18.796 -7.446 -19.342 1.00 85.38 72 PRO A C 1
ATOM 576 O O . PRO A 1 72 ? 19.909 -7.182 -19.809 1.00 85.38 72 PRO A O 1
ATOM 579 N N . ASP A 1 73 ? 17.829 -8.058 -20.028 1.00 87.75 73 ASP A N 1
ATOM 580 C CA . ASP A 1 73 ? 17.942 -8.521 -21.416 1.00 87.75 73 ASP A CA 1
ATOM 581 C C . ASP A 1 73 ? 17.768 -7.394 -22.452 1.00 87.75 73 ASP A C 1
ATOM 583 O O . ASP A 1 73 ? 18.097 -7.566 -23.626 1.00 87.75 73 ASP A O 1
ATOM 587 N N . GLU A 1 74 ? 17.297 -6.219 -22.026 1.00 88.88 74 GLU A N 1
ATOM 588 C CA . GLU A 1 74 ? 17.136 -5.039 -22.874 1.00 88.88 74 GLU A CA 1
ATOM 589 C C . GLU A 1 74 ? 18.378 -4.126 -22.823 1.00 88.88 74 GLU A C 1
ATOM 591 O O . GLU A 1 74 ? 19.178 -4.124 -21.875 1.00 88.88 74 GLU A O 1
ATOM 596 N N . THR A 1 75 ? 18.548 -3.299 -23.862 1.00 83.44 75 THR A N 1
ATOM 597 C CA . THR A 1 75 ? 19.675 -2.355 -23.980 1.00 83.44 75 THR A CA 1
ATOM 598 C C . THR A 1 75 ? 19.206 -0.916 -24.197 1.00 83.44 75 THR A C 1
ATOM 600 O O . THR A 1 75 ? 18.113 -0.656 -24.698 1.00 83.44 75 THR A O 1
ATOM 603 N N . GLY A 1 76 ? 20.045 0.048 -23.805 1.00 82.69 76 GLY A N 1
ATOM 604 C CA . GLY A 1 76 ? 19.726 1.473 -23.913 1.00 82.69 76 GLY A CA 1
ATOM 605 C C . GLY A 1 76 ? 18.556 1.883 -23.016 1.00 82.69 76 GLY A C 1
ATOM 606 O O . GLY A 1 76 ? 18.429 1.412 -21.890 1.00 82.69 76 GLY A O 1
ATOM 607 N N . GLU A 1 77 ? 17.691 2.769 -23.508 1.00 81.94 77 GLU A N 1
ATOM 608 C CA . GLU A 1 77 ? 16.562 3.308 -22.730 1.00 81.94 77 GLU A CA 1
ATOM 609 C C . GLU A 1 77 ? 15.503 2.256 -22.376 1.00 81.94 77 GLU A C 1
ATOM 611 O O . GLU A 1 77 ? 14.789 2.414 -21.387 1.00 81.94 77 GLU A O 1
ATOM 616 N N . ALA A 1 78 ? 15.426 1.169 -23.150 1.00 82.94 78 ALA A N 1
ATOM 617 C CA . ALA A 1 78 ? 14.494 0.067 -22.923 1.00 82.94 78 ALA A CA 1
ATOM 618 C C . ALA A 1 78 ? 14.851 -0.783 -21.690 1.00 82.94 78 ALA A C 1
ATOM 620 O O . ALA A 1 78 ? 13.991 -1.502 -21.185 1.00 82.94 78 ALA A O 1
ATOM 621 N N . ARG A 1 79 ? 16.086 -0.663 -21.179 1.00 87.31 79 ARG A N 1
ATOM 622 C CA . ARG A 1 79 ? 16.559 -1.351 -19.968 1.00 87.31 79 ARG A CA 1
ATOM 623 C C . ARG A 1 79 ? 15.929 -0.805 -18.681 1.00 87.31 79 ARG A C 1
ATOM 625 O O . ARG A 1 79 ? 15.829 -1.538 -17.702 1.00 87.31 79 ARG A O 1
ATOM 632 N N . GLY A 1 80 ? 15.475 0.451 -18.687 1.00 83.00 80 GLY A N 1
ATOM 633 C CA . GLY A 1 80 ? 14.961 1.142 -17.501 1.00 83.00 80 GLY A CA 1
ATOM 634 C C . GLY A 1 80 ? 16.020 2.027 -16.825 1.00 83.00 80 GLY A C 1
ATOM 635 O O . GLY A 1 80 ? 16.871 2.581 -17.534 1.00 83.00 80 GLY A O 1
ATOM 636 N N . PRO A 1 81 ? 15.953 2.228 -15.495 1.00 90.56 81 PRO A N 1
ATOM 637 C CA . PRO A 1 81 ? 14.949 1.708 -14.554 1.00 90.56 81 PRO A CA 1
ATOM 638 C C . PRO A 1 81 ? 13.548 2.325 -14.734 1.00 90.56 81 PRO A C 1
ATOM 640 O O . PRO A 1 81 ? 13.400 3.502 -15.075 1.00 90.56 81 PRO A O 1
ATOM 643 N N . PHE A 1 82 ? 12.501 1.536 -14.486 1.00 89.00 82 PHE A N 1
ATOM 644 C CA . PHE A 1 82 ? 11.097 1.948 -14.615 1.00 89.00 82 PHE A CA 1
ATOM 645 C C . PHE A 1 82 ? 10.370 1.894 -13.278 1.00 89.00 82 PHE A C 1
ATOM 647 O O . PHE A 1 82 ? 10.463 0.902 -12.560 1.00 89.00 82 PHE A O 1
ATOM 654 N N . SER A 1 83 ? 9.601 2.936 -12.972 1.00 91.19 83 SER A N 1
ATOM 655 C CA . SER A 1 83 ? 8.780 3.012 -11.769 1.00 91.19 83 SER A CA 1
ATOM 656 C C . SER A 1 83 ? 7.327 2.643 -12.056 1.00 91.19 83 SER A C 1
ATOM 658 O O . SER A 1 83 ? 6.723 3.111 -13.028 1.00 91.19 83 SER A O 1
ATOM 660 N N . TYR A 1 84 ? 6.750 1.842 -11.166 1.00 89.62 84 TYR A N 1
ATOM 661 C CA . TYR A 1 84 ? 5.345 1.465 -11.178 1.00 89.62 84 TYR A CA 1
ATOM 662 C C . TYR A 1 84 ? 4.726 1.655 -9.797 1.00 89.62 84 TYR A C 1
ATOM 664 O O . TYR A 1 84 ? 5.356 1.395 -8.774 1.00 89.62 84 TYR A O 1
ATOM 672 N N . ARG A 1 85 ? 3.451 2.040 -9.776 1.00 87.56 85 ARG A N 1
ATOM 673 C CA . ARG A 1 85 ? 2.585 1.923 -8.606 1.00 87.56 85 ARG A CA 1
ATOM 674 C C . ARG A 1 85 ? 1.806 0.625 -8.701 1.00 87.56 85 ARG A C 1
ATOM 676 O O . ARG A 1 85 ? 1.072 0.420 -9.668 1.00 87.56 85 ARG A O 1
ATOM 683 N N . VAL A 1 86 ? 1.910 -0.201 -7.676 1.00 85.50 86 VAL A N 1
ATOM 684 C CA . VAL A 1 86 ? 1.185 -1.459 -7.558 1.00 85.50 86 VAL A CA 1
ATOM 685 C C . VAL A 1 86 ? 0.176 -1.341 -6.427 1.00 85.50 86 VAL A C 1
ATOM 687 O O . VAL A 1 86 ? 0.486 -0.836 -5.348 1.00 85.50 86 VAL A O 1
ATOM 690 N N . LYS A 1 87 ? -1.058 -1.767 -6.689 1.00 81.94 87 LYS A N 1
ATOM 691 C CA . LYS A 1 87 ? -2.139 -1.785 -5.703 1.00 81.94 87 LYS A CA 1
ATOM 692 C C . LYS A 1 87 ? -2.985 -3.035 -5.896 1.00 81.94 87 LYS A C 1
ATOM 694 O O . LYS A 1 87 ? -3.252 -3.419 -7.032 1.00 81.94 87 LYS A O 1
ATOM 699 N N . TRP A 1 88 ? -3.405 -3.658 -4.801 1.00 75.56 88 TRP A N 1
ATOM 700 C CA . TRP A 1 88 ? -4.408 -4.717 -4.852 1.00 75.56 88 TRP A CA 1
ATOM 701 C C . TRP A 1 88 ? -5.798 -4.112 -5.060 1.00 75.56 88 TRP A C 1
ATOM 703 O O . TRP A 1 88 ? -6.189 -3.189 -4.340 1.00 75.56 88 TRP A O 1
ATOM 713 N N . GLU A 1 89 ? -6.540 -4.622 -6.038 1.00 76.50 89 GLU A N 1
ATOM 714 C CA . GLU A 1 89 ? -7.928 -4.229 -6.281 1.00 76.50 89 GLU A CA 1
ATOM 715 C C . GLU A 1 89 ? -8.836 -5.468 -6.294 1.00 76.50 89 GLU A C 1
ATOM 717 O O . GLU A 1 89 ? -8.492 -6.452 -6.964 1.00 76.50 89 GLU A O 1
ATOM 722 N N . PRO A 1 90 ? -9.984 -5.435 -5.586 1.00 73.12 90 PRO A N 1
ATOM 723 C CA . PRO A 1 90 ? -10.965 -6.512 -5.637 1.00 73.12 90 PRO A CA 1
ATOM 724 C C . PRO A 1 90 ? -11.616 -6.563 -7.023 1.00 73.12 90 PRO A C 1
ATOM 726 O O . PRO A 1 90 ? -11.859 -5.529 -7.652 1.00 73.12 90 PRO A O 1
ATOM 729 N N . ASN A 1 91 ? -11.914 -7.766 -7.505 1.00 73.38 91 ASN A N 1
ATOM 730 C CA . ASN A 1 91 ? -12.704 -7.9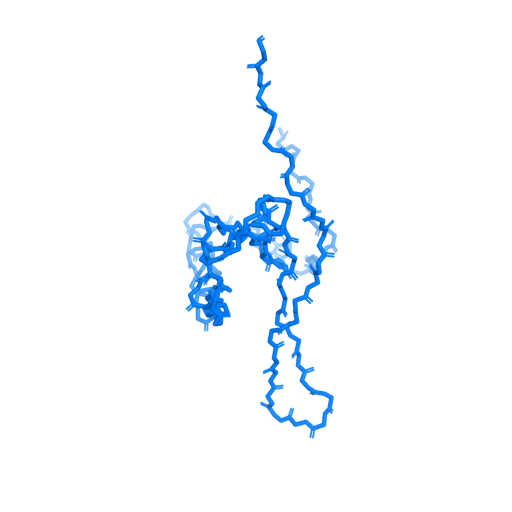37 -8.716 1.00 73.38 91 ASN A CA 1
ATOM 731 C C . ASN A 1 91 ? -14.171 -7.609 -8.403 1.00 73.38 91 ASN A C 1
ATOM 733 O O . ASN A 1 91 ? -14.689 -7.970 -7.354 1.00 73.38 91 ASN A O 1
ATOM 737 N N . ILE A 1 92 ? -14.848 -6.919 -9.323 1.00 68.06 92 ILE A N 1
ATOM 738 C CA . ILE A 1 92 ? -16.250 -6.512 -9.128 1.00 68.06 92 ILE A CA 1
ATOM 739 C C . ILE A 1 92 ? -17.203 -7.722 -9.203 1.00 68.06 92 ILE A C 1
ATOM 741 O O . ILE A 1 92 ? -18.273 -7.691 -8.602 1.00 68.06 92 ILE A O 1
ATOM 745 N N . ASP A 1 93 ? -16.795 -8.794 -9.890 1.00 71.12 93 ASP A N 1
ATOM 746 C CA . ASP A 1 93 ? -17.654 -9.934 -10.239 1.00 71.12 93 ASP A CA 1
ATOM 747 C C . ASP A 1 93 ? -17.229 -11.280 -9.609 1.00 71.12 93 ASP A C 1
ATOM 749 O O . ASP A 1 93 ? -17.845 -12.302 -9.907 1.00 71.12 93 ASP A O 1
ATOM 753 N N . ASP A 1 94 ? -16.181 -11.322 -8.775 1.00 59.44 94 ASP A N 1
ATOM 754 C CA . ASP A 1 94 ? -15.646 -12.569 -8.197 1.00 59.44 94 ASP A CA 1
ATOM 755 C C . ASP A 1 94 ? -15.055 -12.347 -6.794 1.00 59.44 94 ASP A C 1
ATOM 757 O O . ASP A 1 94 ? -14.631 -11.238 -6.474 1.00 59.44 94 ASP A O 1
ATOM 761 N N . ASP A 1 95 ? -14.962 -13.409 -5.984 1.00 55.19 95 ASP A N 1
ATOM 762 C CA . ASP A 1 95 ? -14.476 -13.402 -4.584 1.00 55.19 95 ASP A CA 1
ATOM 763 C C . ASP A 1 95 ? -12.940 -13.207 -4.474 1.00 55.19 95 ASP A C 1
ATOM 765 O O . ASP A 1 95 ? -12.300 -13.554 -3.483 1.00 55.19 95 ASP A O 1
ATOM 769 N N . GLY A 1 96 ? -12.320 -12.661 -5.524 1.00 65.69 96 GLY A N 1
ATOM 770 C CA . GLY A 1 96 ? -10.879 -12.481 -5.664 1.00 65.69 96 GLY A CA 1
ATOM 771 C C . GLY A 1 96 ? -10.475 -11.036 -5.953 1.00 65.69 96 GLY A C 1
ATOM 772 O O . GLY A 1 96 ? -11.288 -10.122 -6.053 1.00 65.69 96 GLY A O 1
ATOM 773 N N . GLY A 1 97 ? -9.177 -10.822 -6.135 1.00 69.75 97 GLY A N 1
ATOM 774 C CA . GLY A 1 97 ? -8.624 -9.540 -6.557 1.00 69.75 97 GLY A CA 1
ATOM 775 C C . GLY A 1 97 ? -7.303 -9.728 -7.280 1.00 69.75 97 GLY A C 1
ATOM 776 O O . GLY A 1 97 ? -6.744 -10.825 -7.317 1.00 69.75 97 GLY A O 1
ATOM 777 N N . SER A 1 98 ? -6.810 -8.665 -7.902 1.00 75.94 98 SER A N 1
ATOM 778 C CA . SER A 1 98 ? -5.548 -8.701 -8.643 1.00 75.94 98 SER A CA 1
ATOM 779 C C . SER A 1 98 ? -4.723 -7.453 -8.383 1.00 75.94 98 SER A C 1
ATOM 781 O O . SER A 1 98 ? -5.257 -6.364 -8.165 1.00 75.94 98 SER A O 1
ATOM 783 N N . TYR A 1 99 ? -3.401 -7.601 -8.439 1.00 79.00 99 TYR A N 1
ATOM 784 C CA . TYR A 1 99 ? -2.499 -6.459 -8.395 1.00 79.00 99 TYR A CA 1
ATOM 785 C C . TYR A 1 99 ? -2.565 -5.687 -9.711 1.00 79.00 99 TYR A C 1
ATOM 787 O O . TYR A 1 99 ? -2.257 -6.214 -10.784 1.00 79.00 99 TYR A O 1
ATOM 795 N N . LYS A 1 100 ? -2.952 -4.415 -9.632 1.00 84.44 100 LYS A N 1
ATOM 796 C CA . LYS A 1 100 ? -2.918 -3.487 -10.759 1.00 84.44 100 LYS A CA 1
ATOM 797 C C . LYS A 1 100 ? -1.616 -2.710 -10.751 1.00 84.44 100 LYS A C 1
ATOM 799 O O . LYS A 1 100 ? -1.299 -2.012 -9.790 1.00 84.44 100 LYS A O 1
ATOM 804 N N . TRP A 1 101 ? -0.901 -2.803 -11.863 1.00 87.88 101 TRP A N 1
ATOM 805 C CA . TRP A 1 101 ? 0.352 -2.103 -12.102 1.00 87.88 101 TRP A CA 1
ATOM 806 C C . TRP A 1 101 ? 0.085 -0.856 -12.935 1.00 87.88 101 TRP A C 1
ATOM 808 O O . TRP A 1 101 ? -0.417 -0.946 -14.054 1.00 87.88 101 TRP A O 1
ATOM 818 N N . HIS A 1 102 ? 0.441 0.301 -12.398 1.00 88.69 102 HIS A N 1
ATOM 819 C CA . HIS A 1 102 ? 0.341 1.583 -13.079 1.00 88.69 102 HIS A CA 1
ATOM 820 C C . HIS A 1 102 ? 1.742 2.119 -13.334 1.00 88.69 102 HIS A C 1
ATOM 822 O O . HIS A 1 102 ? 2.477 2.395 -12.390 1.00 88.69 102 HIS A O 1
ATOM 828 N N . TYR A 1 103 ? 2.109 2.264 -14.604 1.00 89.19 103 TYR A N 1
ATOM 829 C CA . TYR A 1 103 ? 3.385 2.854 -14.993 1.00 89.19 103 TYR A CA 1
ATOM 830 C C . TYR A 1 103 ? 3.441 4.325 -14.572 1.00 89.19 103 TYR A C 1
ATOM 832 O O . TYR A 1 103 ? 2.553 5.103 -14.925 1.00 89.19 103 TYR A O 1
ATOM 840 N N . LEU A 1 104 ? 4.470 4.692 -13.810 1.00 88.38 104 LEU A N 1
ATOM 841 C CA . LEU A 1 104 ? 4.681 6.061 -13.335 1.00 88.38 104 LEU A CA 1
ATOM 842 C C . LEU A 1 104 ? 5.723 6.815 -14.161 1.00 88.38 104 LEU A C 1
ATOM 844 O O . LEU A 1 104 ? 5.709 8.043 -14.179 1.00 88.38 104 LEU A O 1
ATOM 848 N N . GLY A 1 105 ? 6.609 6.101 -14.855 1.00 88.94 105 GLY A N 1
ATOM 849 C CA . GLY A 1 105 ? 7.649 6.711 -15.673 1.00 88.94 105 GLY A CA 1
ATOM 850 C C . GLY A 1 105 ? 8.995 6.012 -15.549 1.00 88.94 105 GLY A C 1
ATOM 851 O O . GLY A 1 105 ? 9.160 5.038 -14.813 1.00 88.94 105 GLY A O 1
ATOM 852 N N . ARG A 1 106 ? 9.974 6.543 -16.277 1.00 89.12 106 ARG A N 1
ATOM 853 C CA . ARG A 1 106 ? 11.376 6.151 -16.149 1.00 89.12 106 ARG A CA 1
ATOM 854 C C . ARG A 1 106 ? 11.989 6.876 -14.956 1.00 89.12 106 ARG A C 1
ATOM 856 O O . ARG A 1 106 ? 11.748 8.069 -14.775 1.00 89.12 106 ARG A O 1
ATOM 863 N N . VAL A 1 107 ? 12.786 6.166 -14.169 1.00 84.81 107 VAL A N 1
ATOM 864 C CA . VAL A 1 107 ? 13.595 6.775 -13.114 1.00 84.81 107 VAL A CA 1
ATOM 865 C C . VAL A 1 107 ? 14.876 7.273 -13.770 1.00 84.81 107 VAL A C 1
ATOM 867 O O . VAL A 1 107 ? 15.617 6.497 -14.370 1.00 84.81 107 VAL A O 1
ATOM 870 N N . VAL A 1 108 ? 15.101 8.583 -13.721 1.00 76.50 108 VAL A N 1
ATOM 871 C CA . VAL A 1 108 ? 16.406 9.150 -14.052 1.00 76.50 108 VAL A CA 1
ATOM 872 C C . VAL A 1 108 ? 17.237 8.985 -12.792 1.00 76.50 108 VAL A C 1
ATOM 874 O O . VAL A 1 108 ? 16.890 9.547 -11.756 1.00 76.50 108 VAL A O 1
ATOM 877 N N . GLU A 1 109 ? 18.277 8.162 -12.844 1.00 62.38 109 GLU A N 1
ATOM 878 C CA . GLU A 1 109 ? 19.300 8.239 -11.812 1.00 62.38 109 GLU A CA 1
ATOM 879 C C . GLU A 1 109 ? 19.944 9.616 -11.964 1.00 62.38 109 GLU A C 1
ATOM 881 O O . GLU A 1 109 ? 20.555 9.902 -12.995 1.00 62.38 109 GLU A O 1
ATOM 886 N N . ASP A 1 110 ? 19.739 10.4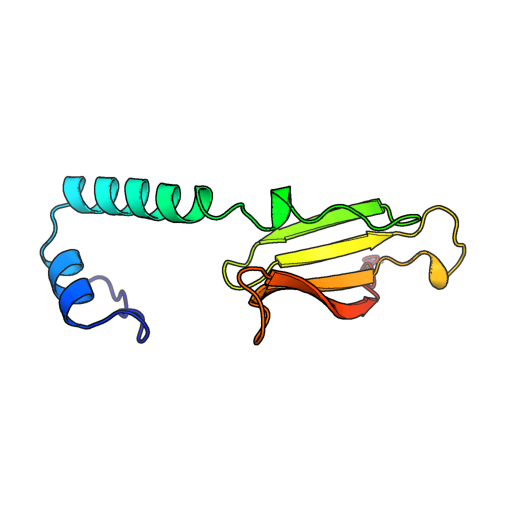95 -10.982 1.00 51.66 110 ASP A N 1
ATOM 887 C CA . ASP A 1 110 ? 20.531 11.711 -10.865 1.00 51.66 110 ASP A CA 1
ATOM 888 C C . ASP A 1 110 ? 21.983 11.266 -10.676 1.00 51.66 110 ASP A C 1
ATOM 890 O O . ASP A 1 110 ? 22.446 10.999 -9.568 1.00 51.66 110 ASP A O 1
ATOM 894 N N . THR A 1 111 ? 22.719 11.138 -11.777 1.00 45.00 111 THR A N 1
ATOM 895 C CA . THR A 1 111 ? 24.173 11.179 -11.733 1.00 45.00 111 THR A CA 1
ATOM 896 C C . THR A 1 111 ? 24.538 12.600 -11.322 1.00 45.00 111 THR A C 1
ATOM 898 O O . THR A 1 111 ? 24.711 13.469 -12.181 1.00 45.00 111 THR A O 1
ATOM 901 N N . GLU A 1 112 ? 24.584 12.853 -10.009 1.00 43.19 112 GLU A N 1
ATOM 902 C CA . GLU A 1 112 ? 25.283 14.009 -9.450 1.00 43.19 112 GLU A CA 1
ATOM 903 C C . GLU A 1 112 ? 26.663 14.065 -10.124 1.00 43.19 112 GLU A C 1
ATOM 905 O O . GLU A 1 112 ? 27.449 13.119 -10.053 1.00 43.19 112 GLU A O 1
ATOM 910 N N . THR A 1 113 ? 26.877 15.132 -10.895 1.00 38.47 113 THR A N 1
ATOM 911 C CA . THR A 1 113 ? 28.100 15.402 -11.662 1.00 38.47 113 THR A CA 1
ATOM 912 C C . THR A 1 113 ? 29.142 16.067 -10.778 1.00 38.47 113 THR A C 1
ATOM 914 O O . THR A 1 113 ? 28.750 16.969 -10.003 1.00 38.47 113 THR A O 1
#

Secondary structure (DSSP, 8-state):
----PPPTTS-HHHHHHHHH--HHHHHHHHHHHHHHHHHS--HHHH-PPPTT-EEEEEEE-SS-EEEEEE-TT--GGGG--EEEEEEEEE-SSSS-EEEEEEEEEE-------

pLDDT: mean 76.37, std 14.04, range [38.47, 95.06]

Sequence (113 aa):
MSDIDPPDDIPTEVLQILEESEDPQLREIIHYAQQLLRDHPSLTEAVEAREGEDLVRINDHGAYTTVIVERPDETGEARGPFSYRVKWEPNIDDDGGSYKWHYLGRVVEDTET

Radius of gyration: 19.66 Å; chains: 1; bounding box: 46×33×53 Å